Protein AF-A0A2T6IHT5-F1 (afdb_monomer_lite)

InterPro domains:
  IPR032378 ZC3H15/TMA46 family, C-terminal [PF16543] (18-102)

Radius of gyration: 33.84 Å; chains: 1; bounding box: 57×53×95 Å

Sequence (176 aa):
YVLKRDQPVQEVDEEEPIEVIVERERAALPAGGTPVTLETFTAWKEKKEQERIAAVEAQRQAEAKKGGNRGLHVLTGRDLFQYDPSLFVDDEGAAGEADYEEDEAAWEAVINQNQETIDRANREAQGGDEDASDGEADSEKREATTGDDSPGPRTIKEDLFLQDDELPDDLDALDE

Foldseek 3Di:
DDDDPDDPPPPPPPPDPVVVVVVVVVVVDDPDDDPPDPVVVVVVVVVVVVVVVVVLVVVLVVQCVVQPVCSLVPDDPVSVCVVPVVVVDDDPPDDDPVNVPDPVVVVVVVVVVVVVVVVVVVVVVVPDDDDDDPDDDDDDDDDDDDPDPDPPDDDDPCVVPDDPPPDPPCPVVVVD

Structure (mmCIF, N/CA/C/O backbone):
data_AF-A0A2T6IHT5-F1
#
_entry.id   AF-A0A2T6IHT5-F1
#
loop_
_atom_site.group_PDB
_atom_site.id
_atom_site.type_symbol
_atom_site.label_atom_id
_atom_site.label_alt_id
_atom_site.label_comp_id
_atom_site.label_asym_id
_atom_site.label_entity_id
_atom_site.label_seq_id
_atom_site.pdbx_PDB_ins_code
_atom_site.Cartn_x
_atom_site.Cartn_y
_atom_site.Cartn_z
_atom_site.occupancy
_atom_site.B_iso_or_equiv
_atom_site.auth_seq_id
_atom_site.auth_comp_id
_atom_site.auth_asym_id
_atom_site.auth_atom_id
_atom_site.pdbx_PDB_model_num
ATOM 1 N N . TYR A 1 1 ? -25.755 -8.254 -41.373 1.00 45.31 1 TYR A N 1
ATOM 2 C CA . TYR A 1 1 ? -26.062 -8.025 -39.949 1.00 45.31 1 TYR A CA 1
ATOM 3 C C . TYR A 1 1 ? -25.887 -9.340 -39.214 1.00 45.31 1 TYR A C 1
ATOM 5 O O . TYR A 1 1 ? -26.584 -10.290 -39.546 1.00 45.31 1 TYR A O 1
ATOM 13 N N . VAL A 1 2 ? -24.927 -9.432 -38.293 1.00 44.47 2 VAL A N 1
ATOM 14 C CA . VAL A 1 2 ? -24.779 -10.609 -37.424 1.00 44.47 2 VAL A CA 1
ATOM 15 C C . VAL A 1 2 ? -25.554 -10.307 -36.147 1.00 44.47 2 VAL A C 1
ATOM 17 O O . VAL A 1 2 ? -25.265 -9.324 -35.467 1.00 44.47 2 VAL A O 1
ATOM 20 N N . LEU A 1 3 ? -26.596 -11.096 -35.888 1.00 61.69 3 LEU A N 1
ATOM 21 C CA . LEU A 1 3 ? -27.474 -10.931 -34.735 1.00 61.69 3 LEU A CA 1
ATOM 22 C C . LEU A 1 3 ? -26.666 -11.227 -33.462 1.00 61.69 3 LEU A C 1
ATOM 24 O O . LEU A 1 3 ? -26.108 -12.320 -33.326 1.00 61.69 3 LEU A O 1
ATOM 28 N N . LYS A 1 4 ? -26.561 -10.234 -32.571 1.00 66.81 4 LYS A N 1
ATOM 29 C CA . LYS A 1 4 ? -25.942 -10.386 -31.249 1.00 66.81 4 LYS A CA 1
ATOM 30 C C . LYS A 1 4 ? -26.705 -11.492 -30.516 1.00 66.81 4 LYS A C 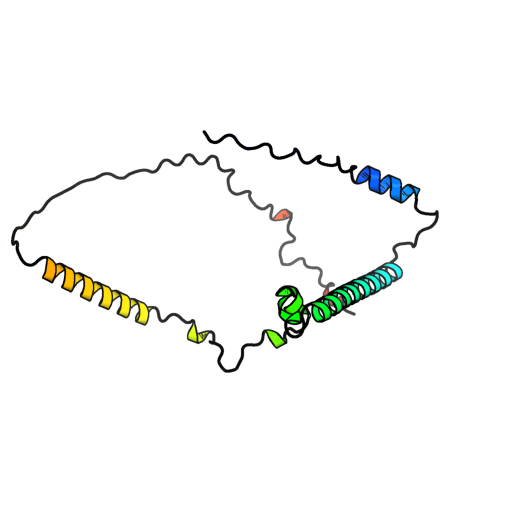1
ATOM 32 O O . LYS A 1 4 ? -27.902 -11.351 -30.294 1.00 66.81 4 LYS A O 1
ATOM 37 N N . ARG A 1 5 ? -26.030 -12.609 -30.233 1.00 63.56 5 ARG A N 1
ATOM 38 C CA . ARG A 1 5 ? -26.572 -13.697 -29.412 1.00 63.56 5 ARG A CA 1
ATOM 39 C C . ARG A 1 5 ? -26.849 -13.171 -28.008 1.00 63.56 5 ARG A C 1
ATOM 41 O O . ARG A 1 5 ? -26.044 -12.404 -27.485 1.00 63.56 5 ARG A O 1
ATOM 48 N N . ASP A 1 6 ? -27.969 -13.617 -27.456 1.00 64.38 6 ASP A N 1
ATOM 49 C CA . ASP A 1 6 ? -28.475 -13.309 -26.123 1.00 64.38 6 ASP A CA 1
ATOM 50 C C . ASP A 1 6 ? -27.382 -13.486 -25.063 1.00 64.38 6 ASP A C 1
ATOM 52 O O . ASP A 1 6 ? -27.018 -14.601 -24.686 1.00 64.38 6 ASP A O 1
ATOM 56 N N . GLN A 1 7 ? -26.825 -12.367 -24.606 1.00 65.19 7 GLN A N 1
ATOM 57 C CA . GLN A 1 7 ? -26.053 -12.334 -23.375 1.00 65.19 7 GLN A CA 1
ATOM 58 C C . GLN A 1 7 ? -27.085 -12.411 -22.242 1.00 65.19 7 GLN A C 1
ATOM 60 O O . GLN A 1 7 ? -28.016 -11.599 -22.254 1.00 65.19 7 GLN A O 1
ATOM 65 N N . PRO A 1 8 ? -26.994 -13.377 -21.307 1.00 64.75 8 PRO A N 1
ATOM 66 C CA . PRO A 1 8 ? -27.882 -13.374 -20.156 1.00 64.75 8 PRO A CA 1
ATOM 67 C C . PRO A 1 8 ? -27.709 -12.026 -19.463 1.00 64.75 8 PRO A C 1
ATOM 69 O O . PRO A 1 8 ? -26.577 -11.613 -19.194 1.00 64.75 8 PRO A O 1
ATOM 72 N N . VAL A 1 9 ? -28.823 -11.324 -19.252 1.00 66.06 9 VAL A N 1
ATOM 73 C CA . VAL A 1 9 ? -28.854 -10.135 -18.404 1.00 66.06 9 VAL A CA 1
ATOM 74 C C . VAL A 1 9 ? -28.291 -10.600 -17.071 1.00 66.06 9 VAL A C 1
ATOM 76 O O . VAL A 1 9 ? -28.898 -11.444 -16.416 1.00 66.06 9 VAL A O 1
ATOM 79 N N . GLN A 1 10 ? -27.077 -10.159 -16.741 1.00 60.41 10 GLN A N 1
ATOM 80 C CA . GLN A 1 10 ? -26.557 -10.343 -15.397 1.00 60.41 10 GLN A CA 1
ATOM 81 C C . GLN A 1 10 ? -27.571 -9.647 -14.500 1.00 60.41 10 GLN A C 1
ATOM 83 O O . GLN A 1 10 ? -27.814 -8.452 -14.676 1.00 60.41 10 GLN A O 1
ATOM 88 N N . GLU A 1 11 ? -28.235 -10.415 -13.638 1.00 61.09 11 GLU A N 1
ATOM 89 C CA . GLU A 1 11 ? -28.960 -9.840 -12.517 1.00 61.09 11 GLU A CA 1
ATOM 90 C C . GLU A 1 11 ? -27.906 -9.049 -11.751 1.00 61.09 11 GLU A C 1
ATOM 92 O O . GLU A 1 11 ? -26.989 -9.610 -11.154 1.00 61.09 11 GLU A O 1
ATOM 97 N N . VAL A 1 12 ? -27.940 -7.730 -11.927 1.00 61.78 12 VAL A N 1
ATOM 98 C CA . VAL A 1 12 ? -27.214 -6.819 -11.064 1.00 61.78 12 VAL A CA 1
ATOM 99 C C . VAL A 1 12 ? -27.947 -6.983 -9.749 1.00 61.78 12 VAL A C 1
ATOM 101 O O . VAL A 1 12 ? -29.066 -6.487 -9.624 1.00 61.78 12 VAL A O 1
ATOM 104 N N . ASP A 1 13 ? -27.389 -7.780 -8.837 1.00 64.38 13 ASP A N 1
ATOM 105 C CA . ASP A 1 13 ? -27.822 -7.759 -7.447 1.00 64.38 13 ASP A CA 1
ATOM 106 C C . ASP A 1 13 ? -27.870 -6.277 -7.072 1.00 64.38 13 ASP A C 1
ATOM 108 O O . ASP A 1 13 ? -26.861 -5.578 -7.184 1.00 64.38 13 ASP A O 1
ATOM 112 N N . GLU A 1 14 ? -29.063 -5.760 -6.772 1.00 69.75 14 GLU A N 1
ATOM 113 C CA . GLU A 1 14 ? -29.218 -4.392 -6.292 1.00 69.75 14 GLU A CA 1
ATOM 114 C C . GLU A 1 14 ? -28.445 -4.323 -4.975 1.00 69.75 14 GLU A C 1
ATOM 116 O O . GLU A 1 14 ? -28.939 -4.735 -3.926 1.00 69.75 14 GLU A O 1
ATOM 121 N N . GLU A 1 15 ? -27.181 -3.904 -5.060 1.00 78.12 15 GLU A N 1
ATOM 122 C CA . GLU A 1 15 ? -26.307 -3.756 -3.908 1.00 78.12 15 GLU A CA 1
ATOM 123 C C . GLU A 1 15 ? -27.012 -2.816 -2.930 1.00 78.12 15 GLU A C 1
ATOM 125 O O . GLU A 1 15 ? -27.354 -1.679 -3.271 1.00 78.12 15 GLU A O 1
ATOM 130 N N . GLU A 1 16 ? -27.294 -3.317 -1.722 1.00 84.00 16 GLU A N 1
ATOM 131 C CA . GLU A 1 16 ? -27.872 -2.488 -0.671 1.00 84.00 16 GLU A CA 1
ATOM 132 C C . GLU A 1 16 ? -26.989 -1.242 -0.496 1.00 84.00 16 GLU A C 1
ATOM 134 O O . GLU A 1 16 ? -25.760 -1.362 -0.427 1.00 84.00 16 GLU A O 1
ATOM 139 N N . PRO A 1 17 ? -27.582 -0.040 -0.410 1.00 92.31 17 PRO A N 1
ATOM 140 C CA . PRO A 1 17 ? -26.806 1.176 -0.232 1.00 92.31 17 PRO A CA 1
ATOM 141 C C . PRO A 1 17 ? -25.980 1.095 1.061 1.00 92.31 17 PRO A C 1
ATOM 143 O O . PRO A 1 17 ? -26.438 0.571 2.083 1.00 92.31 17 PRO A O 1
ATOM 146 N N . ILE A 1 18 ? -24.752 1.624 1.020 1.00 92.88 18 ILE A N 1
ATOM 147 C CA . ILE A 1 18 ? -23.768 1.525 2.113 1.00 92.88 18 ILE A CA 1
ATOM 148 C C . ILE A 1 18 ? -24.340 2.077 3.424 1.00 92.88 18 ILE A C 1
ATOM 150 O O . ILE A 1 18 ? -24.062 1.545 4.495 1.00 92.88 18 ILE A O 1
ATOM 154 N N . GLU A 1 19 ? -25.184 3.100 3.356 1.00 93.38 19 GLU A N 1
ATOM 155 C CA . GLU A 1 19 ? -25.858 3.703 4.503 1.00 93.38 19 GLU A CA 1
ATOM 156 C C . GLU A 1 19 ? -26.696 2.675 5.276 1.00 93.38 19 GLU A C 1
ATOM 158 O O . GLU A 1 19 ? -26.603 2.597 6.502 1.00 93.38 19 GLU A O 1
ATOM 163 N N . VAL A 1 20 ? -27.453 1.832 4.564 1.00 93.88 20 VAL A N 1
ATOM 164 C CA . VAL A 1 20 ? -28.298 0.787 5.166 1.00 93.88 20 VAL A CA 1
ATOM 165 C C . VAL A 1 20 ? -27.437 -0.302 5.803 1.00 93.88 20 VAL A C 1
ATOM 167 O O . VAL A 1 20 ? -27.741 -0.773 6.902 1.00 93.88 20 VAL A O 1
ATOM 170 N N . ILE A 1 21 ? -26.327 -0.666 5.158 1.00 95.06 21 ILE A N 1
ATOM 171 C CA . ILE A 1 21 ? -25.364 -1.634 5.696 1.00 95.06 21 ILE A CA 1
ATOM 172 C C . ILE A 1 21 ? -24.749 -1.097 6.996 1.00 95.06 21 ILE A C 1
ATOM 174 O O . ILE A 1 21 ? -24.744 -1.794 8.012 1.00 95.06 21 ILE A O 1
ATOM 178 N N . VAL A 1 22 ? -24.298 0.160 6.994 1.00 94.81 22 VAL A N 1
ATOM 179 C CA . VAL A 1 22 ? -23.679 0.811 8.156 1.00 94.81 22 VAL A CA 1
ATOM 180 C C . VAL A 1 22 ? -24.665 0.943 9.317 1.00 94.81 22 VAL A C 1
ATOM 182 O O . VAL A 1 22 ? -24.291 0.701 10.465 1.00 94.81 22 VAL A O 1
ATOM 185 N N . GLU A 1 23 ? -25.925 1.303 9.061 1.00 94.88 23 GLU A N 1
ATOM 186 C CA . GLU A 1 23 ? -26.951 1.383 10.108 1.00 94.88 23 GLU A CA 1
ATOM 187 C C . GLU A 1 23 ? -27.265 0.013 10.718 1.00 94.88 23 GLU A C 1
ATOM 189 O O . GLU A 1 23 ? -27.335 -0.113 11.945 1.00 94.88 23 GLU A O 1
ATOM 194 N N . ARG A 1 24 ? -27.382 -1.029 9.883 1.00 94.62 24 ARG A N 1
ATOM 195 C CA . ARG A 1 24 ? -27.577 -2.412 10.338 1.00 94.62 24 ARG A CA 1
ATOM 196 C C . ARG A 1 24 ? -26.422 -2.876 11.224 1.00 94.62 24 ARG A C 1
ATOM 198 O O . ARG A 1 24 ? -26.664 -3.445 12.288 1.00 94.62 24 ARG A O 1
ATOM 205 N N . GLU A 1 25 ? -25.180 -2.619 10.819 1.00 94.81 25 GLU A N 1
ATOM 206 C CA . GLU A 1 25 ? -23.999 -2.990 11.605 1.00 94.81 25 GLU A CA 1
ATOM 207 C C . GLU A 1 25 ? -23.883 -2.183 12.902 1.00 94.81 25 GLU A C 1
ATOM 209 O O . GLU A 1 25 ? -23.614 -2.758 13.957 1.00 94.81 25 GLU A O 1
ATOM 214 N N . ARG A 1 26 ? -24.172 -0.874 12.875 1.00 92.62 26 ARG A N 1
ATOM 215 C CA . ARG A 1 26 ? -24.220 -0.044 14.091 1.00 92.62 26 ARG A CA 1
ATOM 216 C C . ARG A 1 26 ? -25.242 -0.554 15.099 1.00 92.62 26 ARG A C 1
ATOM 218 O O . ARG A 1 26 ? -24.950 -0.554 16.291 1.00 92.62 26 ARG A O 1
ATOM 225 N N . ALA A 1 27 ? -26.411 -0.993 14.637 1.00 92.56 27 ALA A N 1
ATOM 226 C CA . ALA A 1 27 ? -27.440 -1.565 15.501 1.00 92.56 27 ALA A CA 1
ATOM 227 C C . ALA A 1 27 ? -27.052 -2.948 16.058 1.00 92.56 27 ALA A C 1
ATOM 229 O O . ALA A 1 27 ? -27.496 -3.317 17.144 1.00 92.56 27 ALA A O 1
ATOM 230 N N . ALA A 1 28 ? -26.232 -3.709 15.326 1.00 94.25 28 ALA A N 1
ATOM 231 C CA . ALA A 1 28 ? -25.736 -5.017 15.748 1.00 94.25 28 ALA A CA 1
ATOM 232 C C . ALA A 1 28 ? -24.577 -4.936 16.760 1.00 94.25 28 ALA A C 1
ATOM 234 O O . ALA A 1 28 ? -24.321 -5.910 17.474 1.00 94.25 28 ALA A O 1
ATOM 235 N N . LEU A 1 29 ? -23.870 -3.803 16.835 1.00 91.44 29 LEU A N 1
ATOM 236 C CA . LEU A 1 29 ? -22.773 -3.614 17.782 1.00 91.44 29 LEU A CA 1
ATOM 237 C C . LEU A 1 29 ? -23.289 -3.524 19.233 1.00 91.44 29 LEU A C 1
ATOM 239 O O . LEU A 1 29 ? -24.273 -2.833 19.507 1.00 91.44 29 LEU A O 1
ATOM 243 N N . PRO A 1 30 ? -22.626 -4.192 20.198 1.00 92.12 30 PRO A N 1
ATOM 244 C CA . PRO A 1 30 ? -22.984 -4.087 21.607 1.00 92.12 30 PRO A CA 1
ATOM 245 C C . PRO A 1 30 ? -22.725 -2.675 22.150 1.00 92.12 30 PRO A C 1
ATOM 247 O O . PRO A 1 30 ? -21.881 -1.931 21.651 1.00 92.12 30 PRO A O 1
ATOM 250 N N . ALA A 1 31 ? -23.436 -2.309 23.218 1.00 86.50 31 ALA A N 1
ATOM 251 C CA . ALA A 1 31 ? -23.223 -1.031 23.888 1.00 86.50 31 ALA A CA 1
ATOM 252 C C . ALA A 1 31 ? -21.825 -0.969 24.536 1.00 86.50 31 ALA A C 1
ATOM 254 O O . ALA A 1 31 ? -21.467 -1.839 25.328 1.00 86.50 31 ALA A O 1
ATOM 255 N N . GLY A 1 32 ? -21.080 0.101 24.238 1.00 82.81 32 GLY A N 1
ATOM 256 C CA . GLY A 1 32 ? -19.718 0.335 24.730 1.00 82.81 32 GLY A CA 1
ATOM 257 C C . GLY A 1 32 ? -18.649 -0.051 23.703 1.00 82.81 32 GLY A C 1
ATOM 258 O O . GLY A 1 32 ? -18.456 -1.226 23.410 1.00 82.81 32 GLY A O 1
ATOM 259 N N . GLY A 1 33 ? -17.943 0.952 23.172 1.00 87.00 33 GLY A N 1
ATOM 260 C CA . GLY A 1 33 ? -16.807 0.790 22.257 1.00 87.00 33 GLY A CA 1
ATOM 261 C C . GLY A 1 33 ? -15.510 1.341 22.852 1.00 87.00 33 GLY A C 1
ATOM 262 O O . GLY A 1 33 ? -15.540 2.070 23.845 1.00 87.00 33 GLY A O 1
ATOM 263 N N . THR A 1 34 ? -14.372 1.006 22.242 1.00 89.38 34 THR A N 1
ATOM 264 C CA . THR A 1 34 ? -13.070 1.570 22.627 1.00 89.38 34 THR A CA 1
ATOM 265 C C . THR A 1 34 ? -13.017 3.043 22.208 1.00 89.38 34 THR A C 1
ATOM 267 O O . THR A 1 34 ? -13.169 3.325 21.017 1.00 89.38 34 THR A O 1
ATOM 270 N N . PRO A 1 35 ? -12.825 3.996 23.139 1.00 90.88 35 PRO A N 1
ATOM 271 C CA . PRO A 1 35 ? -12.645 5.397 22.785 1.00 90.88 35 PRO A CA 1
ATOM 272 C C . PRO A 1 35 ? -11.417 5.551 21.894 1.00 90.88 35 PRO A C 1
ATOM 274 O O . PRO A 1 35 ? -10.376 4.979 22.197 1.00 90.88 35 PRO A O 1
ATOM 277 N N . VAL A 1 36 ? -11.533 6.337 20.826 1.00 92.62 36 VAL A N 1
ATOM 278 C CA . VAL A 1 36 ? -10.421 6.600 19.908 1.00 92.62 36 VAL A CA 1
ATOM 279 C C . VAL A 1 36 ? -9.509 7.656 20.537 1.00 92.62 36 VAL A C 1
ATOM 281 O O . VAL A 1 36 ? -9.652 8.851 20.292 1.00 92.62 36 VAL A O 1
ATOM 284 N N . THR A 1 37 ? -8.617 7.213 21.418 1.00 96.12 37 THR A N 1
ATOM 285 C CA . THR A 1 37 ? -7.514 8.017 21.967 1.00 96.12 37 THR A CA 1
ATOM 286 C C . THR A 1 37 ? -6.228 7.737 21.198 1.00 96.12 37 THR A C 1
ATOM 288 O O . THR A 1 37 ? -6.123 6.699 20.544 1.00 96.12 37 THR A O 1
ATOM 291 N N . LEU A 1 38 ? -5.227 8.615 21.315 1.00 94.69 38 LEU A N 1
ATOM 292 C CA . LEU A 1 38 ? -3.932 8.432 20.654 1.00 94.69 38 LEU A CA 1
ATOM 293 C C . LEU A 1 38 ? -3.323 7.055 20.962 1.00 94.69 38 LEU A C 1
ATOM 295 O O . LEU A 1 38 ? -3.022 6.320 20.033 1.00 94.69 38 LEU A O 1
ATOM 299 N N . GLU A 1 39 ? -3.262 6.661 22.237 1.00 94.12 39 GLU A N 1
ATOM 300 C CA . GLU A 1 39 ? -2.711 5.361 22.657 1.00 94.12 39 GLU A CA 1
ATOM 301 C C . GLU A 1 39 ? -3.455 4.163 22.045 1.00 94.12 39 GLU A C 1
ATOM 303 O O . GLU A 1 39 ? -2.850 3.190 21.600 1.00 94.12 39 GLU A O 1
ATOM 308 N N . THR A 1 40 ? -4.791 4.213 22.005 1.00 94.69 40 THR A N 1
ATOM 309 C CA . THR A 1 40 ? -5.587 3.116 21.426 1.00 94.69 40 THR A CA 1
ATOM 310 C C . THR A 1 40 ? -5.482 3.071 19.905 1.00 94.69 40 THR A C 1
ATOM 312 O O . THR A 1 40 ? -5.521 1.990 19.317 1.00 94.69 40 THR A O 1
ATOM 315 N N . PHE A 1 41 ? -5.334 4.232 19.265 1.00 95.38 41 PHE A N 1
ATOM 316 C CA . PHE A 1 41 ? -5.200 4.348 17.823 1.00 95.38 41 PHE A CA 1
ATOM 317 C C . PHE A 1 41 ? -3.822 3.892 17.342 1.00 95.38 41 PHE A C 1
ATOM 319 O O . PHE A 1 41 ? -3.752 3.145 16.368 1.00 95.38 41 PHE A O 1
ATOM 326 N N . THR A 1 42 ? -2.740 4.263 18.033 1.00 95.56 42 THR A N 1
ATOM 327 C CA . THR A 1 42 ? -1.384 3.793 17.708 1.00 95.56 42 THR A CA 1
ATOM 328 C C . THR A 1 42 ? -1.281 2.281 17.873 1.00 95.56 42 THR A C 1
ATOM 330 O O . THR A 1 42 ? -0.898 1.595 16.927 1.00 95.56 42 THR A O 1
ATOM 333 N N . ALA A 1 43 ? -1.767 1.735 18.993 1.00 94.69 43 ALA A N 1
ATOM 334 C CA . ALA A 1 43 ? -1.816 0.289 19.209 1.00 94.69 43 ALA A CA 1
ATOM 335 C C . ALA A 1 43 ? -2.661 -0.440 18.143 1.00 94.69 43 ALA A C 1
ATOM 337 O O . ALA A 1 43 ? -2.308 -1.529 17.687 1.00 94.69 43 ALA A O 1
ATOM 338 N N . TRP A 1 44 ? -3.783 0.149 17.712 1.00 95.44 44 TRP A N 1
ATOM 339 C CA . TRP A 1 44 ? -4.592 -0.400 16.621 1.00 95.44 44 TRP A CA 1
ATOM 340 C C . TRP A 1 44 ? -3.865 -0.348 15.273 1.00 95.44 44 TRP A C 1
ATOM 342 O O . TRP A 1 44 ? -3.931 -1.321 14.523 1.00 95.44 44 TRP A O 1
ATOM 352 N N . LYS A 1 45 ? -3.161 0.748 14.970 1.00 96.25 45 LYS A N 1
ATOM 353 C CA . LYS A 1 45 ? -2.395 0.925 13.730 1.00 96.25 45 LYS A CA 1
ATOM 354 C C . LYS A 1 45 ? -1.255 -0.087 13.645 1.00 96.25 45 LYS A C 1
ATOM 356 O O . LYS A 1 45 ? -1.134 -0.766 12.630 1.00 96.25 45 LYS A O 1
ATOM 361 N N . GLU A 1 46 ? -0.489 -0.254 14.720 1.00 95.12 46 GLU A N 1
ATOM 362 C CA . GLU A 1 46 ? 0.558 -1.279 14.815 1.00 95.12 46 GLU A CA 1
ATOM 363 C C . GLU A 1 46 ? -0.018 -2.682 14.628 1.00 95.12 46 GLU A C 1
ATOM 365 O O . GLU A 1 46 ? 0.480 -3.462 13.817 1.00 95.12 46 GLU A O 1
ATOM 370 N N . LYS A 1 47 ? -1.123 -2.992 15.318 1.00 95.00 47 LYS A N 1
ATOM 371 C CA . LYS A 1 47 ? -1.816 -4.272 15.155 1.00 95.00 47 LYS A CA 1
ATOM 372 C C . LYS A 1 47 ? -2.263 -4.489 13.707 1.00 95.00 47 LYS A C 1
ATOM 374 O O . LYS A 1 47 ? -2.107 -5.588 13.181 1.00 95.00 47 LYS A O 1
ATOM 379 N N . LYS A 1 48 ? -2.819 -3.466 13.055 1.00 95.44 48 LYS A N 1
ATOM 380 C CA . LYS A 1 48 ? -3.273 -3.550 11.661 1.00 95.44 48 LYS A CA 1
ATOM 381 C C . LYS A 1 48 ? -2.127 -3.748 10.686 1.00 95.44 48 LYS A C 1
ATOM 383 O O . LYS A 1 48 ? -2.274 -4.529 9.750 1.00 95.44 48 LYS A O 1
ATOM 388 N N . GLU A 1 49 ? -0.998 -3.095 10.920 1.00 92.31 49 GLU A N 1
ATOM 389 C CA . GLU A 1 49 ? 0.187 -3.286 10.092 1.00 92.31 49 GLU A CA 1
ATOM 390 C C . GLU A 1 49 ? 0.764 -4.695 10.262 1.00 92.31 49 GLU A C 1
ATOM 392 O O . GLU A 1 49 ? 1.051 -5.367 9.274 1.00 92.31 49 GLU A O 1
ATOM 397 N N . GLN A 1 50 ? 0.823 -5.209 11.492 1.00 93.38 50 GLN A N 1
ATOM 398 C CA . GLN A 1 50 ? 1.217 -6.598 11.744 1.00 93.38 50 GLN A CA 1
ATOM 399 C C . GLN A 1 50 ? 0.263 -7.599 11.077 1.00 93.38 50 GLN A C 1
ATOM 401 O O . GLN A 1 50 ? 0.718 -8.564 10.464 1.00 93.38 50 GLN A O 1
ATOM 406 N N . GLU A 1 51 ? -1.054 -7.368 11.146 1.00 92.50 51 GLU A N 1
ATOM 407 C CA . GLU A 1 51 ? -2.054 -8.180 10.439 1.00 92.50 51 GLU A CA 1
ATOM 408 C C . GLU A 1 51 ? -1.837 -8.147 8.918 1.00 92.50 51 GLU A C 1
ATOM 410 O O . GLU A 1 51 ? -1.919 -9.190 8.268 1.00 92.50 51 GLU A O 1
ATOM 415 N N . ARG A 1 52 ? -1.525 -6.974 8.349 1.00 89.31 52 ARG A N 1
ATOM 416 C CA . ARG A 1 52 ? -1.236 -6.813 6.917 1.00 89.31 52 ARG A CA 1
ATOM 417 C C . ARG A 1 52 ? 0.009 -7.599 6.512 1.00 89.31 52 ARG A C 1
ATOM 419 O O . ARG A 1 52 ? -0.052 -8.365 5.553 1.00 89.31 52 ARG A O 1
ATOM 426 N N . ILE A 1 53 ? 1.111 -7.444 7.246 1.00 86.75 53 ILE A N 1
ATOM 427 C CA . ILE A 1 53 ? 2.367 -8.161 6.988 1.00 86.75 53 ILE A CA 1
ATOM 428 C C . ILE A 1 53 ? 2.137 -9.673 7.087 1.00 86.75 53 ILE A C 1
ATOM 430 O O . ILE A 1 53 ? 2.489 -10.410 6.169 1.00 86.75 53 ILE A O 1
ATOM 434 N N . ALA A 1 54 ? 1.462 -10.138 8.141 1.00 88.69 54 ALA A N 1
ATOM 435 C CA . ALA A 1 54 ? 1.157 -11.554 8.325 1.00 88.69 54 ALA A CA 1
ATOM 436 C C . ALA A 1 54 ? 0.259 -12.118 7.210 1.00 88.69 54 ALA A C 1
ATOM 438 O O . ALA A 1 54 ? 0.463 -13.250 6.769 1.00 88.69 54 ALA A O 1
ATOM 439 N N . ALA A 1 55 ? -0.721 -11.347 6.726 1.00 87.25 55 ALA A N 1
ATOM 440 C CA . ALA A 1 55 ? -1.573 -11.751 5.609 1.00 87.25 55 ALA A CA 1
ATOM 441 C C . ALA A 1 55 ? -0.774 -11.890 4.304 1.00 87.25 55 ALA A C 1
ATOM 443 O O . ALA A 1 55 ? -0.928 -12.891 3.600 1.00 87.25 55 ALA A O 1
ATOM 444 N N . VAL A 1 56 ? 0.118 -10.935 4.017 1.00 82.88 56 VAL A N 1
ATOM 445 C CA . VAL A 1 56 ? 1.019 -10.986 2.854 1.00 82.88 56 VAL A CA 1
ATOM 446 C C . VAL A 1 56 ? 1.967 -12.184 2.958 1.00 82.88 56 VAL A C 1
ATOM 448 O O . VAL A 1 56 ? 2.116 -12.941 1.999 1.00 82.88 56 VAL A O 1
ATOM 451 N N . GLU A 1 57 ? 2.557 -12.435 4.128 1.00 82.38 57 GLU A N 1
ATOM 452 C CA . GLU A 1 57 ? 3.404 -13.610 4.346 1.00 82.38 57 GLU A CA 1
ATOM 453 C C . GLU A 1 57 ? 2.635 -14.928 4.202 1.00 82.38 57 GLU A C 1
ATOM 455 O O . GLU A 1 57 ? 3.145 -15.885 3.614 1.00 82.38 57 GLU A O 1
ATOM 460 N N . ALA A 1 58 ? 1.402 -14.999 4.7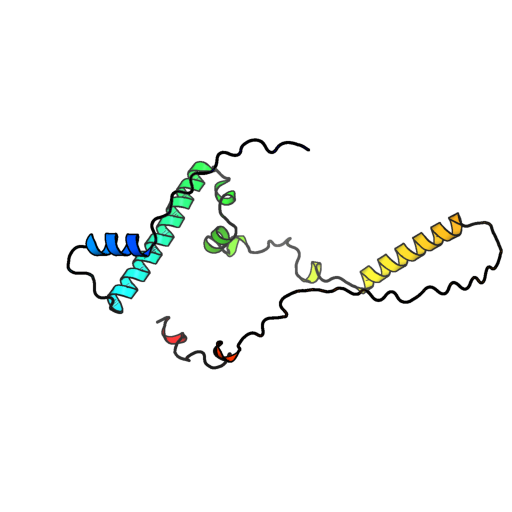05 1.00 85.31 58 ALA A N 1
ATOM 461 C CA . ALA A 1 58 ? 0.555 -16.180 4.572 1.00 85.31 58 ALA A CA 1
ATOM 462 C C . ALA A 1 58 ? 0.188 -16.448 3.104 1.00 85.31 58 ALA A C 1
ATOM 464 O O . ALA A 1 58 ? 0.299 -17.592 2.646 1.00 85.31 58 ALA A O 1
ATOM 465 N N . GLN A 1 59 ? -0.186 -15.406 2.352 1.00 80.50 59 GLN A N 1
ATOM 466 C CA . GLN A 1 59 ? -0.425 -15.501 0.912 1.00 80.50 59 GLN A CA 1
ATOM 467 C C . GLN A 1 59 ? 0.837 -15.982 0.189 1.00 80.50 59 GLN A C 1
ATOM 469 O O . GLN A 1 59 ? 0.782 -16.944 -0.577 1.00 80.50 59 GLN A O 1
ATOM 474 N N . ARG A 1 60 ? 1.996 -15.409 0.517 1.00 73.56 60 ARG A N 1
ATOM 475 C CA . ARG A 1 60 ? 3.291 -15.814 -0.034 1.00 73.56 60 ARG A CA 1
ATOM 476 C C . ARG A 1 60 ? 3.614 -17.279 0.251 1.00 73.56 60 ARG A C 1
ATOM 478 O O . ARG A 1 60 ? 4.043 -17.998 -0.648 1.00 73.56 60 ARG A O 1
ATOM 485 N N . GLN A 1 61 ? 3.408 -17.760 1.477 1.00 78.38 61 GLN A N 1
ATOM 486 C CA . GLN A 1 61 ? 3.620 -19.173 1.808 1.00 78.38 61 GLN A CA 1
ATOM 487 C C . GLN A 1 61 ? 2.672 -20.088 1.026 1.00 78.38 61 GLN A C 1
ATOM 489 O O . GLN A 1 61 ? 3.069 -21.184 0.624 1.00 78.38 61 GLN A O 1
ATOM 494 N N . ALA A 1 62 ? 1.427 -19.662 0.807 1.00 80.31 62 ALA A N 1
ATOM 495 C CA . ALA A 1 62 ? 0.470 -20.403 -0.005 1.00 80.31 62 ALA A CA 1
ATOM 496 C C . ALA A 1 62 ? 0.902 -20.455 -1.483 1.00 80.31 62 ALA A C 1
ATOM 498 O O . ALA A 1 62 ? 0.862 -21.523 -2.098 1.00 80.31 62 ALA A O 1
ATOM 499 N N . GLU A 1 63 ? 1.381 -19.342 -2.036 1.00 72.81 63 GLU A N 1
ATOM 500 C CA . GLU A 1 63 ? 1.857 -19.246 -3.420 1.00 72.81 63 GLU A CA 1
ATOM 501 C C . GLU A 1 63 ? 3.172 -20.003 -3.644 1.00 72.81 63 GLU A C 1
ATOM 503 O O . GLU A 1 63 ? 3.289 -20.754 -4.614 1.00 72.81 63 GLU A O 1
ATOM 508 N N . ALA A 1 64 ? 4.119 -19.927 -2.705 1.00 70.81 64 ALA A N 1
ATOM 509 C CA . ALA A 1 64 ? 5.360 -20.701 -2.739 1.00 70.81 64 ALA A CA 1
ATOM 510 C C . ALA A 1 64 ? 5.090 -22.216 -2.714 1.00 70.81 64 ALA A C 1
ATOM 512 O O . ALA A 1 64 ? 5.705 -22.976 -3.466 1.00 70.81 64 ALA A O 1
ATOM 513 N N . LYS A 1 65 ? 4.115 -22.665 -1.908 1.00 71.25 65 LYS A N 1
ATOM 514 C CA . LYS A 1 65 ? 3.669 -24.071 -1.882 1.00 71.25 65 LYS A CA 1
ATOM 515 C C . LYS A 1 65 ? 2.990 -24.496 -3.187 1.00 71.25 65 LYS A C 1
ATOM 517 O O . LYS A 1 65 ? 3.105 -25.656 -3.574 1.00 71.25 65 LYS A O 1
ATOM 522 N N . LYS A 1 66 ? 2.296 -23.581 -3.869 1.00 68.81 66 LYS A N 1
ATOM 523 C CA . LYS A 1 66 ? 1.585 -23.848 -5.131 1.00 68.81 66 LYS A CA 1
ATOM 524 C C . LYS A 1 66 ? 2.510 -23.812 -6.357 1.00 68.81 66 LYS A C 1
ATOM 526 O O . LYS A 1 66 ? 2.232 -24.492 -7.342 1.00 68.81 66 LYS A O 1
ATOM 531 N N . GLY A 1 67 ? 3.593 -23.034 -6.307 1.00 59.00 67 GLY A N 1
ATOM 532 C CA . GLY A 1 67 ? 4.451 -22.735 -7.457 1.00 59.00 67 GLY A CA 1
ATOM 533 C C . GLY A 1 67 ? 5.717 -23.587 -7.622 1.00 59.00 67 GLY A C 1
ATOM 534 O O . GLY A 1 67 ? 6.335 -23.532 -8.687 1.00 59.00 67 GLY A O 1
ATOM 535 N N . GLY A 1 68 ? 6.149 -24.363 -6.620 1.00 63.38 68 GLY A N 1
ATOM 536 C CA . GLY A 1 68 ? 7.515 -24.919 -6.626 1.00 63.38 68 GLY A CA 1
ATOM 537 C C . GLY A 1 68 ? 8.565 -23.799 -6.763 1.00 63.38 68 GLY A C 1
ATOM 538 O O . GLY A 1 68 ? 8.268 -22.646 -6.462 1.00 63.38 68 GLY A O 1
ATOM 539 N N . ASN A 1 69 ? 9.766 -24.081 -7.286 1.00 56.31 69 ASN A N 1
ATOM 540 C CA . ASN A 1 69 ? 10.835 -23.078 -7.504 1.00 56.31 69 ASN A CA 1
ATOM 541 C C . ASN A 1 69 ? 10.445 -21.871 -8.405 1.00 56.31 69 ASN A C 1
ATOM 543 O O . ASN A 1 69 ? 11.282 -21.014 -8.660 1.00 56.31 69 ASN A O 1
ATOM 547 N N . ARG A 1 70 ? 9.194 -21.790 -8.893 1.00 58.88 70 ARG A N 1
ATOM 548 C CA . ARG A 1 70 ? 8.598 -20.638 -9.592 1.00 58.88 70 ARG A CA 1
ATOM 549 C C . ARG A 1 70 ? 7.796 -19.696 -8.679 1.00 58.88 70 ARG A C 1
ATOM 551 O O . ARG A 1 70 ? 7.167 -18.778 -9.188 1.00 58.88 70 ARG A O 1
ATOM 558 N N . GLY A 1 71 ? 7.801 -19.892 -7.357 1.00 56.59 71 GLY A N 1
ATOM 559 C CA . GLY A 1 71 ? 7.016 -19.087 -6.406 1.00 56.59 71 GLY A CA 1
ATOM 560 C C . GLY A 1 71 ? 7.295 -17.577 -6.435 1.00 56.59 71 GLY A C 1
ATOM 561 O O . GLY A 1 71 ? 6.401 -16.799 -6.131 1.00 56.59 71 GLY A O 1
ATOM 562 N N . LEU A 1 72 ? 8.488 -17.154 -6.867 1.00 60.00 72 LEU A N 1
ATOM 563 C CA . LEU A 1 72 ? 8.822 -15.732 -7.032 1.00 60.00 72 LEU A CA 1
ATOM 564 C C . LEU A 1 72 ? 8.128 -15.094 -8.250 1.00 60.00 72 LEU A C 1
ATOM 566 O O . LEU A 1 72 ? 7.904 -13.894 -8.279 1.00 60.00 72 LEU A O 1
ATOM 570 N N . HIS A 1 73 ? 7.743 -15.904 -9.239 1.00 61.81 73 HIS A N 1
ATOM 571 C CA . HIS A 1 73 ? 7.186 -15.456 -10.519 1.00 61.81 73 HIS A CA 1
ATOM 572 C C . HIS A 1 73 ? 5.676 -15.156 -10.468 1.00 61.81 73 HIS A C 1
ATOM 574 O O . HIS A 1 73 ? 5.084 -14.807 -11.489 1.00 61.81 73 HIS A O 1
ATOM 580 N N . VAL A 1 74 ? 5.046 -15.374 -9.307 1.00 66.12 74 VAL A N 1
ATOM 581 C CA . VAL A 1 74 ? 3.606 -15.164 -9.070 1.00 66.12 74 VAL A CA 1
ATOM 582 C C . VAL A 1 74 ? 3.341 -13.808 -8.406 1.00 66.12 74 VAL A C 1
ATOM 584 O O . VAL A 1 74 ? 2.264 -13.246 -8.588 1.00 66.12 74 VAL A O 1
ATOM 587 N N . LEU A 1 75 ? 4.330 -13.268 -7.690 1.00 73.81 75 LEU A N 1
ATOM 588 C CA . LEU A 1 75 ? 4.232 -11.984 -7.003 1.00 73.81 75 LEU A CA 1
ATOM 589 C C . LEU A 1 75 ? 4.274 -10.829 -8.009 1.00 73.81 75 LEU A C 1
ATOM 591 O O . LEU A 1 75 ? 4.981 -10.892 -9.018 1.00 73.81 75 LEU A O 1
ATOM 595 N N . THR A 1 76 ? 3.525 -9.758 -7.737 1.00 84.31 76 THR A N 1
ATOM 596 C CA . THR A 1 76 ? 3.596 -8.549 -8.566 1.00 84.31 76 THR A CA 1
ATOM 597 C C . THR A 1 76 ? 4.944 -7.848 -8.361 1.00 84.31 76 THR A C 1
ATOM 599 O O . THR A 1 76 ? 5.576 -8.000 -7.316 1.00 84.31 76 THR A O 1
ATOM 602 N N . GLY A 1 77 ? 5.402 -7.047 -9.333 1.00 84.38 77 GLY A N 1
ATOM 603 C CA . GLY A 1 77 ? 6.683 -6.329 -9.217 1.00 84.38 77 GLY A CA 1
ATOM 604 C C . GLY A 1 77 ? 6.772 -5.439 -7.969 1.00 84.38 77 GLY A C 1
ATOM 605 O O . GLY A 1 77 ? 7.818 -5.372 -7.329 1.00 84.38 77 GLY A O 1
ATOM 606 N N . ARG A 1 78 ? 5.649 -4.831 -7.558 1.00 85.50 78 ARG A N 1
ATOM 607 C CA . ARG A 1 78 ? 5.554 -4.060 -6.309 1.00 85.50 78 ARG A CA 1
ATOM 608 C C . ARG A 1 78 ? 5.771 -4.941 -5.077 1.00 85.50 78 ARG A C 1
ATOM 610 O O . ARG A 1 78 ? 6.482 -4.529 -4.165 1.00 85.50 78 ARG A O 1
ATOM 617 N N . ASP A 1 79 ? 5.176 -6.130 -5.049 1.00 83.44 79 ASP A N 1
ATOM 618 C CA . ASP A 1 79 ? 5.330 -7.062 -3.926 1.00 83.44 79 ASP A CA 1
ATOM 619 C C . ASP A 1 79 ? 6.768 -7.583 -3.833 1.00 83.44 79 ASP A C 1
ATOM 621 O O . ASP A 1 79 ? 7.307 -7.722 -2.737 1.00 83.44 79 ASP A O 1
ATOM 625 N N . LEU A 1 80 ? 7.416 -7.817 -4.979 1.00 84.25 80 LEU A N 1
ATOM 626 C CA . LEU A 1 80 ? 8.826 -8.205 -5.044 1.00 84.25 80 LEU A CA 1
ATOM 627 C C . LEU A 1 80 ? 9.754 -7.108 -4.512 1.00 84.25 80 LEU A C 1
ATOM 629 O O . LEU A 1 80 ? 10.680 -7.418 -3.768 1.00 84.25 80 LEU A O 1
ATOM 633 N N . PHE A 1 81 ? 9.486 -5.841 -4.840 1.00 86.56 81 PHE A N 1
ATOM 634 C CA . PHE A 1 81 ? 10.285 -4.714 -4.352 1.00 86.56 81 PHE A CA 1
ATOM 635 C C . PHE A 1 81 ? 10.144 -4.514 -2.839 1.00 86.56 81 PHE A C 1
ATOM 637 O O . PHE A 1 81 ? 11.126 -4.252 -2.156 1.00 86.56 81 PHE A O 1
ATOM 644 N N . GLN A 1 82 ? 8.935 -4.680 -2.289 1.00 85.31 82 GLN A N 1
ATOM 645 C CA . GLN A 1 82 ? 8.729 -4.647 -0.834 1.00 85.31 82 GLN A CA 1
ATOM 646 C C . GLN A 1 82 ? 9.369 -5.842 -0.120 1.00 85.31 82 GLN A C 1
ATOM 648 O O . GLN A 1 82 ? 9.742 -5.731 1.045 1.00 85.31 82 GLN A O 1
ATOM 653 N N . TYR A 1 83 ? 9.458 -6.988 -0.797 1.00 80.06 83 TYR A N 1
ATOM 654 C CA . TYR A 1 83 ? 10.049 -8.198 -0.245 1.00 80.06 83 TYR A CA 1
ATOM 655 C C 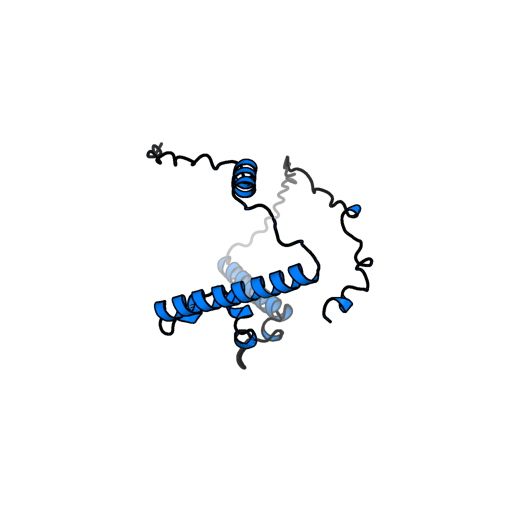. TYR A 1 83 ? 11.569 -8.090 -0.122 1.00 80.06 83 TYR A C 1
ATOM 657 O O . TYR A 1 83 ? 12.117 -8.338 0.952 1.00 80.06 83 TYR A O 1
ATOM 665 N N . ASP A 1 84 ? 12.239 -7.755 -1.221 1.00 83.62 84 ASP A N 1
ATOM 666 C CA . ASP A 1 84 ? 13.688 -7.629 -1.253 1.00 83.62 84 ASP A CA 1
ATOM 667 C C . ASP A 1 84 ? 14.105 -6.629 -2.343 1.00 83.62 84 ASP A C 1
ATOM 669 O O . ASP A 1 84 ? 14.224 -6.997 -3.517 1.00 83.62 84 ASP A O 1
ATOM 673 N N . PRO A 1 85 ? 14.351 -5.361 -1.964 1.00 88.50 85 PRO A N 1
ATOM 674 C CA . PRO A 1 85 ? 14.838 -4.345 -2.889 1.00 88.50 85 PRO A CA 1
ATOM 675 C C . PRO A 1 85 ? 16.174 -4.719 -3.542 1.00 88.50 85 PRO A C 1
ATOM 677 O O . PRO A 1 85 ? 16.469 -4.244 -4.635 1.00 88.50 85 PRO A O 1
ATOM 680 N N . SER A 1 86 ? 16.983 -5.581 -2.906 1.00 88.00 86 SER A N 1
ATOM 681 C CA . SER A 1 86 ? 18.294 -5.968 -3.438 1.00 88.00 86 SER A CA 1
ATOM 682 C C . SER A 1 86 ? 18.203 -6.851 -4.685 1.00 88.00 86 SER A C 1
ATOM 684 O O . SER A 1 86 ? 19.162 -6.927 -5.446 1.00 88.00 86 SER A O 1
ATOM 686 N N . LEU A 1 87 ? 17.035 -7.450 -4.949 1.00 85.12 87 LEU A N 1
ATOM 687 C CA . LEU A 1 87 ? 16.770 -8.197 -6.183 1.00 85.12 87 LEU A CA 1
ATOM 688 C C . LEU A 1 87 ? 16.716 -7.309 -7.434 1.00 85.12 87 LEU A C 1
ATOM 690 O O . LEU A 1 87 ? 16.756 -7.837 -8.541 1.00 85.12 87 LEU A O 1
ATOM 694 N N . PHE A 1 88 ? 16.593 -5.992 -7.262 1.00 87.31 88 PHE A N 1
ATOM 695 C CA . PHE A 1 88 ? 16.489 -5.009 -8.343 1.00 87.31 88 PHE A CA 1
ATOM 696 C C . PHE A 1 88 ? 17.772 -4.193 -8.514 1.00 87.31 88 PHE A C 1
ATOM 698 O O . PHE A 1 88 ? 17.750 -3.128 -9.124 1.00 87.31 88 PHE A O 1
ATOM 705 N N . VAL A 1 89 ? 18.881 -4.668 -7.945 1.00 88.31 89 VAL A N 1
ATOM 706 C CA . VAL A 1 89 ? 20.200 -4.102 -8.208 1.00 88.31 89 VAL A CA 1
ATOM 707 C C . VAL A 1 89 ? 20.750 -4.766 -9.462 1.00 88.31 89 VAL A C 1
ATOM 709 O O . VAL A 1 89 ? 20.837 -5.992 -9.532 1.00 88.31 89 VAL A O 1
ATOM 712 N N . ASP A 1 90 ? 21.102 -3.935 -10.435 1.00 89.12 90 ASP A N 1
ATOM 713 C CA . ASP A 1 90 ? 21.719 -4.344 -11.688 1.00 89.12 90 ASP A CA 1
ATOM 714 C C . ASP A 1 90 ? 23.006 -5.152 -11.452 1.00 89.12 90 ASP A C 1
ATOM 716 O O . ASP A 1 90 ? 23.789 -4.872 -10.536 1.00 89.12 90 ASP A O 1
ATOM 720 N N . ASP A 1 91 ? 23.213 -6.193 -12.261 1.00 87.88 91 ASP A N 1
ATOM 721 C CA . ASP A 1 91 ? 24.425 -7.003 -12.197 1.00 87.88 91 ASP A CA 1
ATOM 722 C C . ASP A 1 91 ? 25.608 -6.312 -12.901 1.00 87.88 91 ASP A C 1
ATOM 724 O O . ASP A 1 91 ? 25.466 -5.290 -13.565 1.00 87.88 91 ASP A O 1
ATOM 728 N N . GLU A 1 92 ? 26.818 -6.862 -12.751 1.00 85.94 92 GLU A N 1
ATOM 729 C CA . GLU A 1 92 ? 28.046 -6.280 -13.325 1.00 85.94 92 GLU A CA 1
ATOM 730 C C . GLU A 1 92 ? 28.008 -6.172 -14.867 1.00 85.94 92 GLU A C 1
ATOM 732 O O . GLU A 1 92 ? 28.823 -5.464 -15.454 1.00 85.94 92 GLU A O 1
ATOM 737 N N . GLY A 1 93 ? 27.081 -6.874 -15.530 1.00 85.44 93 GLY A N 1
ATOM 738 C CA . GLY A 1 93 ? 26.901 -6.860 -16.982 1.00 85.44 93 GLY A CA 1
ATOM 739 C C . GLY A 1 93 ? 25.709 -6.034 -17.466 1.00 85.44 93 GLY A C 1
ATOM 740 O O . GLY A 1 93 ? 25.442 -6.032 -18.670 1.00 85.44 93 GLY A O 1
ATOM 741 N N . ALA A 1 94 ? 24.983 -5.374 -16.566 1.00 89.31 94 ALA A N 1
ATOM 742 C CA . ALA A 1 94 ? 23.867 -4.522 -16.925 1.00 89.31 94 ALA A CA 1
ATOM 743 C C . ALA A 1 94 ? 24.356 -3.262 -17.648 1.00 89.31 94 ALA A C 1
ATOM 745 O O . ALA A 1 94 ? 25.380 -2.676 -17.291 1.00 89.31 94 ALA A O 1
ATOM 746 N N . ALA A 1 95 ? 23.602 -2.854 -18.669 1.00 86.19 95 ALA A N 1
ATOM 747 C CA . ALA A 1 95 ? 23.869 -1.627 -19.401 1.00 86.19 95 ALA A CA 1
ATOM 748 C C . ALA A 1 95 ? 23.734 -0.425 -18.457 1.00 86.19 95 ALA A C 1
ATOM 750 O O . ALA A 1 95 ? 22.695 -0.246 -17.819 1.00 86.19 95 ALA A O 1
ATOM 751 N N . GLY A 1 96 ? 24.793 0.373 -18.360 1.00 84.50 96 GLY A N 1
ATOM 752 C CA . GLY A 1 96 ? 24.793 1.598 -17.573 1.00 84.50 96 GLY A CA 1
ATOM 753 C C . GLY A 1 96 ? 24.122 2.746 -18.322 1.00 84.50 96 GLY A C 1
ATOM 754 O O . GLY A 1 96 ? 23.834 2.647 -19.509 1.00 84.50 96 GLY A O 1
ATOM 755 N N . GLU A 1 97 ? 23.936 3.879 -17.645 1.00 81.56 97 GLU A N 1
ATOM 756 C CA . GLU A 1 97 ? 23.384 5.102 -18.256 1.00 81.56 97 GLU A CA 1
ATOM 757 C C . GLU A 1 97 ? 24.114 5.482 -19.559 1.00 81.56 97 GLU A C 1
ATOM 759 O O . GLU A 1 97 ? 23.484 5.766 -20.571 1.00 81.56 97 GLU A O 1
ATOM 764 N N . ALA A 1 98 ? 25.447 5.381 -19.564 1.00 80.94 98 ALA A N 1
ATOM 765 C CA . ALA A 1 98 ? 26.285 5.699 -20.720 1.00 80.94 98 ALA A CA 1
ATOM 766 C C . ALA A 1 98 ? 26.067 4.771 -21.930 1.00 80.94 98 ALA A C 1
ATOM 768 O O . ALA A 1 98 ? 26.359 5.164 -23.054 1.00 80.94 98 ALA A O 1
ATOM 769 N N . ASP A 1 99 ? 25.554 3.554 -21.725 1.00 82.31 99 ASP A N 1
ATOM 770 C CA . ASP A 1 99 ? 25.227 2.641 -22.826 1.00 82.31 99 ASP A CA 1
ATOM 771 C C . ASP A 1 99 ? 23.917 3.042 -23.529 1.00 82.31 99 ASP A C 1
ATOM 773 O O . ASP A 1 99 ? 23.670 2.627 -24.663 1.00 82.31 99 ASP A O 1
ATOM 777 N N . TYR A 1 100 ? 23.091 3.860 -22.865 1.00 79.50 100 TYR A N 1
ATOM 778 C CA . TYR A 1 100 ? 21.866 4.447 -23.409 1.00 79.50 100 TYR A CA 1
ATOM 779 C C . TYR A 1 100 ? 22.047 5.898 -23.871 1.00 79.50 100 TYR A C 1
ATOM 781 O O . TYR A 1 100 ? 21.118 6.461 -24.451 1.00 79.50 100 TYR A O 1
ATOM 789 N N . GLU A 1 101 ? 23.217 6.508 -23.651 1.00 82.31 101 GLU A N 1
ATOM 790 C CA . GLU A 1 101 ? 23.539 7.816 -24.219 1.00 82.31 101 GLU A CA 1
ATOM 791 C C . GLU A 1 101 ? 23.589 7.698 -25.751 1.00 82.31 101 GLU A C 1
ATOM 793 O O . GLU A 1 101 ? 24.511 7.132 -26.342 1.00 82.31 101 GLU A O 1
ATOM 798 N N . GLU A 1 102 ? 22.557 8.221 -26.414 1.00 76.00 102 GLU A N 1
ATOM 799 C CA . GLU A 1 102 ? 22.508 8.283 -27.868 1.00 76.00 102 GLU A CA 1
ATOM 800 C C . GLU A 1 102 ? 23.520 9.322 -28.371 1.00 76.00 102 GLU A C 1
ATOM 802 O O . GLU A 1 102 ? 23.343 10.529 -28.203 1.00 76.00 102 GLU A O 1
ATOM 807 N N . ASP A 1 103 ? 24.589 8.859 -29.026 1.00 82.06 103 ASP A N 1
ATOM 808 C CA . ASP A 1 103 ? 25.475 9.738 -29.793 1.00 82.06 103 ASP A CA 1
ATOM 809 C C . ASP A 1 103 ? 24.741 10.202 -31.057 1.00 82.06 103 ASP A C 1
ATOM 811 O O . ASP A 1 103 ? 24.784 9.566 -32.114 1.00 82.06 103 ASP A O 1
ATOM 815 N N . GLU A 1 104 ? 24.020 11.312 -30.927 1.00 80.75 104 GLU A N 1
ATOM 816 C CA . GLU A 1 104 ? 23.204 11.891 -31.991 1.00 80.75 104 GLU A CA 1
ATOM 817 C C . GLU A 1 104 ? 24.023 12.171 -33.264 1.00 80.75 104 GLU A C 1
ATOM 819 O O . GLU A 1 104 ? 23.533 11.963 -34.374 1.00 80.75 104 GLU A O 1
ATOM 824 N N . ALA A 1 105 ? 25.315 12.501 -33.136 1.00 82.25 105 ALA A N 1
ATOM 825 C CA . ALA A 1 105 ? 26.200 12.687 -34.284 1.00 82.25 105 ALA A CA 1
ATOM 826 C C . ALA A 1 105 ? 26.535 11.360 -34.989 1.00 82.25 105 ALA A C 1
ATOM 828 O O . ALA A 1 105 ? 26.634 11.313 -36.221 1.00 82.25 105 ALA A O 1
ATOM 829 N N . ALA A 1 106 ? 26.691 10.266 -34.235 1.00 83.94 106 ALA A N 1
ATOM 830 C CA . ALA A 1 106 ? 26.866 8.933 -34.809 1.00 83.94 106 ALA A CA 1
ATOM 831 C C . ALA A 1 106 ? 25.599 8.463 -35.542 1.00 83.94 106 ALA A C 1
ATOM 833 O O . ALA A 1 106 ? 25.696 7.925 -36.651 1.00 83.94 106 ALA A O 1
ATOM 834 N N . TRP A 1 107 ? 24.415 8.713 -34.977 1.00 84.94 107 TRP A N 1
ATOM 835 C CA . TRP A 1 107 ? 23.136 8.407 -35.623 1.00 84.94 107 TRP A CA 1
ATOM 836 C C . TRP A 1 107 ? 22.916 9.239 -36.890 1.00 84.94 107 TRP A C 1
ATOM 838 O O . TRP A 1 107 ? 22.583 8.676 -37.936 1.00 84.94 107 TRP A O 1
ATOM 848 N N . GLU A 1 108 ? 23.182 10.546 -36.849 1.00 89.12 108 GLU A N 1
ATOM 849 C CA . GLU A 1 108 ? 23.114 11.427 -38.020 1.00 89.12 108 GLU A CA 1
ATOM 850 C C . GLU A 1 108 ? 24.054 10.967 -39.140 1.00 89.12 108 GLU A C 1
ATOM 852 O O . GLU A 1 108 ? 23.667 10.951 -40.310 1.00 89.12 108 GLU A O 1
ATOM 857 N N . ALA A 1 109 ? 25.276 10.536 -38.813 1.00 89.38 109 ALA A N 1
ATOM 858 C CA . ALA A 1 109 ? 26.216 10.019 -39.805 1.00 89.38 109 ALA A CA 1
ATOM 859 C C . ALA A 1 109 ? 25.686 8.755 -40.506 1.00 89.38 109 ALA A C 1
ATOM 861 O O . ALA A 1 109 ? 25.782 8.642 -41.732 1.00 89.38 109 ALA A O 1
ATOM 862 N N . VAL A 1 110 ? 25.083 7.830 -39.752 1.00 91.00 110 VAL A N 1
ATOM 863 C CA . VAL A 1 110 ? 24.462 6.611 -40.298 1.00 91.00 110 VAL A CA 1
ATOM 864 C C . VAL A 1 110 ? 23.250 6.952 -41.167 1.00 91.00 110 VAL A C 1
ATOM 866 O O . VAL A 1 110 ? 23.100 6.399 -42.258 1.00 91.00 110 VAL A O 1
ATOM 869 N N . ILE A 1 111 ? 22.404 7.887 -40.726 1.00 91.50 111 ILE A N 1
ATOM 870 C CA . ILE A 1 111 ? 21.240 8.359 -41.488 1.00 91.50 111 ILE A CA 1
ATOM 871 C C . ILE A 1 111 ? 21.689 8.980 -42.813 1.00 91.50 111 ILE A C 1
ATOM 873 O O . ILE A 1 111 ? 21.182 8.595 -43.867 1.00 91.50 111 ILE A O 1
ATOM 877 N N . ASN A 1 112 ? 22.680 9.872 -42.783 1.00 93.44 112 ASN A 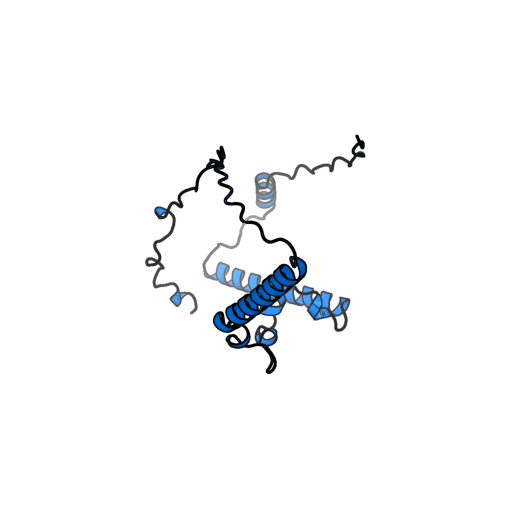N 1
ATOM 878 C CA . ASN A 1 112 ? 23.211 10.526 -43.977 1.00 93.44 112 ASN A CA 1
ATOM 879 C C . ASN A 1 112 ? 23.815 9.513 -44.958 1.00 93.44 112 ASN A C 1
ATOM 881 O O . ASN A 1 112 ? 23.536 9.564 -46.155 1.00 93.44 112 ASN A O 1
ATOM 885 N N . GLN A 1 113 ? 24.580 8.537 -44.462 1.00 92.50 113 GLN A N 1
ATOM 886 C CA . GLN A 1 113 ? 25.147 7.479 -45.299 1.00 92.50 113 GLN A CA 1
ATOM 887 C C . GLN A 1 113 ? 24.059 6.607 -45.952 1.00 92.50 113 GLN A C 1
ATOM 889 O O . GLN A 1 113 ? 24.149 6.257 -47.136 1.00 92.50 113 GLN A O 1
ATOM 894 N N . ASN A 1 114 ? 23.013 6.263 -45.200 1.00 93.06 114 ASN A N 1
ATOM 895 C CA . ASN A 1 114 ? 21.865 5.527 -45.724 1.00 93.06 114 ASN A CA 1
ATOM 896 C C . ASN A 1 114 ? 21.098 6.357 -46.766 1.00 93.06 114 ASN A C 1
ATOM 898 O O . ASN A 1 114 ? 20.712 5.830 -47.808 1.00 93.06 114 ASN A O 1
ATOM 902 N N . GLN A 1 115 ? 20.943 7.663 -46.546 1.00 93.38 115 GLN A N 1
ATOM 903 C CA . GLN A 1 115 ? 20.298 8.555 -47.507 1.00 93.38 115 GLN A CA 1
ATOM 904 C C . GLN A 1 115 ? 21.102 8.657 -48.811 1.00 93.38 115 GLN A C 1
ATOM 906 O O . GLN A 1 115 ? 20.549 8.469 -49.891 1.00 93.38 115 GLN A O 1
ATOM 911 N N . GLU A 1 116 ? 22.421 8.849 -48.732 1.00 91.69 116 GLU A N 1
ATOM 912 C CA . GLU A 1 116 ? 23.287 8.910 -49.915 1.00 91.69 116 GLU A CA 1
ATOM 913 C C . GLU A 1 116 ? 23.292 7.605 -50.720 1.00 91.69 116 GLU A C 1
ATOM 915 O O . GLU A 1 116 ? 23.373 7.623 -51.952 1.00 91.69 116 GLU A O 1
ATOM 920 N N . THR A 1 117 ? 23.238 6.457 -50.041 1.00 92.81 117 THR A N 1
ATOM 921 C CA . THR A 1 117 ? 23.173 5.152 -50.713 1.00 92.81 117 THR A CA 1
ATOM 922 C C . THR A 1 117 ? 21.833 4.944 -51.412 1.00 92.81 117 THR A C 1
ATOM 924 O O . THR A 1 117 ? 21.826 4.464 -52.547 1.00 92.81 117 THR A O 1
ATOM 927 N N . ILE A 1 118 ? 20.726 5.370 -50.799 1.00 90.69 118 ILE A N 1
ATOM 928 C CA . ILE A 1 118 ? 19.397 5.374 -51.423 1.00 90.69 118 ILE A CA 1
ATOM 929 C C . ILE A 1 118 ? 19.370 6.314 -52.635 1.00 90.69 118 ILE A C 1
ATOM 931 O O . ILE A 1 118 ? 18.946 5.905 -53.714 1.00 90.69 118 ILE A O 1
ATOM 935 N N . ASP A 1 119 ? 19.873 7.541 -52.503 1.00 90.19 119 ASP A N 1
ATOM 936 C CA . ASP A 1 119 ? 19.887 8.531 -53.586 1.00 90.19 119 ASP A CA 1
ATOM 937 C C . ASP A 1 119 ? 20.749 8.076 -54.765 1.00 90.19 119 ASP A C 1
ATOM 939 O O . ASP A 1 119 ? 20.383 8.261 -55.930 1.00 90.19 119 ASP A O 1
ATOM 943 N N . ARG A 1 120 ? 21.886 7.433 -54.479 1.00 89.62 120 ARG A N 1
ATOM 944 C CA . ARG A 1 120 ? 22.743 6.822 -55.500 1.00 89.62 120 ARG A CA 1
ATOM 945 C C . ARG A 1 120 ? 22.025 5.688 -56.221 1.00 89.62 120 ARG A C 1
ATOM 947 O O . ARG A 1 120 ? 22.005 5.691 -57.448 1.00 89.62 120 ARG A O 1
ATOM 954 N N . ALA A 1 121 ? 21.406 4.771 -55.480 1.00 88.38 121 ALA A N 1
ATOM 955 C CA . ALA A 1 121 ? 20.643 3.669 -56.060 1.00 88.38 121 ALA A CA 1
ATOM 956 C C . ALA A 1 121 ? 19.464 4.176 -56.910 1.00 88.38 121 ALA A C 1
ATOM 958 O O . ALA A 1 121 ? 19.226 3.665 -58.002 1.00 88.38 121 ALA A O 1
ATOM 959 N N . ASN A 1 122 ? 18.771 5.226 -56.462 1.00 87.12 122 ASN A N 1
ATOM 960 C CA . ASN A 1 122 ? 17.690 5.866 -57.210 1.00 87.12 122 ASN A CA 1
ATOM 961 C C . ASN A 1 122 ? 18.195 6.539 -58.494 1.00 87.12 122 ASN A C 1
ATOM 963 O O . ASN A 1 122 ? 17.574 6.385 -59.542 1.00 87.12 122 ASN A O 1
ATOM 967 N N . ARG A 1 123 ? 19.334 7.244 -58.446 1.00 86.12 123 ARG A N 1
ATOM 968 C CA . ARG A 1 123 ? 19.942 7.879 -59.627 1.00 86.12 123 ARG A CA 1
ATOM 969 C C . ARG A 1 123 ? 20.435 6.851 -60.644 1.00 86.12 123 ARG A C 1
ATOM 971 O O . ARG A 1 123 ? 20.274 7.055 -61.842 1.00 86.12 123 ARG A O 1
ATOM 978 N N . GLU A 1 124 ? 21.010 5.746 -60.178 1.00 82.12 124 GLU A N 1
ATOM 979 C CA . GLU A 1 124 ? 21.424 4.627 -61.031 1.00 82.12 124 GLU A CA 1
ATOM 980 C C . GLU A 1 124 ? 20.214 3.911 -61.651 1.00 82.12 124 GLU A C 1
ATOM 982 O O . GLU A 1 124 ? 20.252 3.548 -62.826 1.00 82.12 124 GLU A O 1
ATOM 987 N N . ALA A 1 125 ? 19.111 3.777 -60.909 1.00 76.25 125 ALA A N 1
ATOM 988 C CA . ALA A 1 125 ? 17.849 3.258 -61.433 1.00 76.25 125 ALA A CA 1
ATOM 989 C C . ALA A 1 125 ? 17.166 4.218 -62.430 1.00 76.25 125 ALA A C 1
ATOM 991 O O . ALA A 1 125 ? 16.448 3.762 -63.318 1.00 76.25 125 ALA A O 1
ATOM 992 N N . GLN A 1 126 ? 17.406 5.528 -62.315 1.00 66.38 126 GLN A N 1
ATOM 993 C CA . GLN A 1 126 ? 16.885 6.581 -63.200 1.00 66.38 126 GLN A CA 1
ATOM 994 C C . GLN A 1 126 ? 17.780 6.884 -64.417 1.00 66.38 126 GLN A C 1
ATOM 996 O O . GLN A 1 126 ? 17.591 7.902 -65.081 1.00 66.38 126 GLN A O 1
ATOM 1001 N N . GLY A 1 127 ? 18.748 6.026 -64.747 1.00 53.84 127 GLY A N 1
ATOM 1002 C CA . GLY A 1 127 ? 19.621 6.216 -65.906 1.00 53.84 127 GLY A CA 1
ATOM 1003 C C . GLY A 1 127 ? 18.887 6.171 -67.254 1.00 53.84 127 GLY A C 1
ATOM 1004 O O . GLY A 1 127 ? 18.870 5.125 -67.902 1.00 53.84 127 GLY A O 1
ATOM 1005 N N . GLY A 1 128 ? 18.360 7.319 -67.696 1.00 53.75 128 GLY A N 1
ATOM 1006 C CA . GLY A 1 128 ? 18.012 7.604 -69.089 1.00 53.75 128 GLY A CA 1
ATOM 1007 C C . GLY A 1 128 ? 16.754 8.447 -69.312 1.00 53.75 128 GLY A C 1
ATOM 1008 O O . GLY A 1 128 ? 15.798 7.919 -69.864 1.00 53.75 128 GLY A O 1
ATOM 1009 N N . ASP A 1 129 ? 16.764 9.735 -68.958 1.00 43.91 129 ASP A N 1
ATOM 1010 C CA . ASP A 1 129 ? 16.299 10.773 -69.893 1.00 43.91 129 ASP A CA 1
ATOM 1011 C C . ASP A 1 129 ? 16.812 12.155 -69.467 1.00 43.91 129 ASP A C 1
ATOM 1013 O O . ASP A 1 129 ? 16.658 12.586 -68.323 1.00 43.91 129 ASP A O 1
ATOM 1017 N N . GLU A 1 130 ? 17.470 12.826 -70.405 1.00 52.38 130 GLU A N 1
ATOM 1018 C CA . GLU A 1 130 ? 17.791 14.243 -70.336 1.00 52.38 130 GLU A CA 1
ATOM 1019 C C . GLU A 1 130 ? 16.555 15.006 -70.827 1.00 52.38 130 GLU A C 1
ATOM 1021 O O . GLU A 1 130 ? 16.371 15.118 -72.033 1.00 52.38 130 GLU A O 1
ATOM 1026 N N . ASP A 1 131 ? 15.716 15.553 -69.945 1.00 39.66 131 ASP A N 1
ATOM 1027 C CA . ASP A 1 131 ? 14.976 16.764 -70.315 1.00 39.66 131 ASP A CA 1
ATOM 1028 C C . ASP A 1 131 ? 14.525 17.571 -69.100 1.00 39.66 131 ASP A C 1
ATOM 1030 O O . ASP A 1 131 ? 13.997 17.060 -68.111 1.00 39.66 131 ASP A O 1
ATOM 1034 N N . ALA A 1 132 ? 14.754 18.872 -69.204 1.00 56.03 132 ALA A N 1
ATOM 1035 C CA . ALA A 1 132 ? 14.302 19.859 -68.255 1.00 56.03 132 ALA A CA 1
ATOM 1036 C C . ALA A 1 132 ? 12.775 19.976 -68.331 1.00 56.03 132 ALA A C 1
ATOM 1038 O O . ALA A 1 132 ? 12.223 20.331 -69.367 1.00 56.03 132 ALA A O 1
ATOM 1039 N N . SER A 1 133 ? 12.091 19.776 -67.208 1.00 38.56 133 SER A N 1
ATOM 1040 C CA . SER A 1 133 ? 10.713 20.232 -67.047 1.00 38.56 133 SER A CA 1
ATOM 1041 C C . SER A 1 133 ? 10.620 21.068 -65.781 1.00 38.56 133 SER A C 1
ATOM 1043 O O . SER A 1 133 ? 10.309 20.568 -64.702 1.00 38.56 133 SER A O 1
ATOM 1045 N N . ASP A 1 134 ? 10.904 22.357 -65.949 1.00 47.81 134 ASP A N 1
ATOM 1046 C CA . ASP A 1 134 ? 10.386 23.418 -65.092 1.00 47.81 134 ASP A CA 1
ATOM 1047 C C . ASP A 1 134 ? 8.852 23.335 -65.132 1.00 47.81 134 ASP A C 1
ATOM 1049 O O . ASP A 1 134 ? 8.224 23.563 -66.168 1.00 47.81 134 ASP A O 1
ATOM 1053 N N . GLY A 1 135 ? 8.266 22.864 -64.035 1.00 35.25 135 GLY A N 1
ATOM 1054 C CA . GLY A 1 135 ? 6.846 22.574 -63.902 1.00 35.25 135 GLY A CA 1
ATOM 1055 C C . GLY A 1 135 ? 6.336 23.127 -62.584 1.00 35.25 135 GLY A C 1
ATOM 1056 O O . GLY A 1 135 ? 6.252 22.411 -61.590 1.00 35.25 135 GLY A O 1
ATOM 1057 N N . GLU A 1 136 ? 6.023 24.419 -62.599 1.00 45.22 136 GLU A N 1
ATOM 1058 C CA . GLU A 1 136 ? 5.231 25.118 -61.591 1.00 45.22 136 GLU A CA 1
ATOM 1059 C C . GLU A 1 136 ? 3.946 24.325 -61.279 1.00 45.22 136 GLU A C 1
ATOM 1061 O O . GLU A 1 136 ? 3.138 24.049 -62.169 1.00 45.22 136 GLU A O 1
ATOM 1066 N N . ALA A 1 137 ? 3.739 23.972 -60.010 1.00 36.44 137 ALA A N 1
ATOM 1067 C CA . ALA A 1 137 ? 2.460 23.483 -59.506 1.00 36.44 137 ALA A CA 1
ATOM 1068 C C . ALA A 1 137 ? 2.181 24.120 -58.139 1.00 36.44 137 ALA A C 1
ATOM 1070 O O . ALA A 1 137 ? 2.551 23.605 -57.083 1.00 36.44 137 ALA A O 1
ATOM 1071 N N . ASP A 1 138 ? 1.536 25.281 -58.205 1.00 43.97 138 ASP A N 1
ATOM 1072 C CA . ASP A 1 138 ? 0.780 25.904 -57.124 1.00 43.97 138 ASP A CA 1
ATOM 1073 C C . ASP A 1 138 ? -0.301 24.929 -56.612 1.00 43.97 138 ASP A C 1
ATOM 1075 O O . ASP A 1 138 ? -1.063 24.362 -57.397 1.00 43.97 138 ASP A O 1
ATOM 1079 N N . SER A 1 139 ? -0.345 24.686 -55.298 1.00 39.31 139 SER A N 1
ATOM 1080 C CA . SER A 1 139 ? -1.419 23.925 -54.645 1.00 39.31 139 SER A CA 1
ATOM 1081 C C . SER A 1 139 ? -1.504 24.272 -53.155 1.00 39.31 139 SER A C 1
ATOM 1083 O O . SER A 1 139 ? -1.025 23.548 -52.284 1.00 39.31 139 SER A O 1
ATOM 1085 N N . GLU A 1 140 ? -2.142 25.410 -52.903 1.00 38.25 140 GLU A N 1
ATOM 1086 C CA . GLU A 1 140 ? -3.145 25.661 -51.862 1.00 38.25 140 GLU A CA 1
ATOM 1087 C C . GLU A 1 140 ? -2.950 25.079 -50.443 1.00 38.25 140 GLU A C 1
ATOM 1089 O O . GLU A 1 140 ? -3.167 23.902 -50.139 1.00 38.25 140 GLU A O 1
ATOM 1094 N N . LYS A 1 141 ? -2.713 26.026 -49.528 1.00 46.84 141 LYS A N 1
ATOM 1095 C CA . LYS A 1 141 ? -2.988 25.996 -48.087 1.00 46.84 141 LYS A CA 1
ATOM 1096 C C . LYS A 1 141 ? -4.313 25.281 -47.769 1.00 46.84 141 LYS A C 1
ATOM 1098 O O . LYS A 1 141 ? -5.390 25.813 -48.026 1.00 46.84 141 LYS A O 1
ATOM 1103 N N . ARG A 1 142 ? -4.244 24.119 -47.113 1.00 35.00 142 ARG A N 1
ATOM 1104 C CA . ARG A 1 142 ? -5.406 23.490 -46.466 1.00 35.00 142 ARG A CA 1
ATOM 1105 C C . ARG A 1 142 ? -5.473 23.896 -44.997 1.00 35.00 142 ARG A C 1
ATOM 1107 O O . ARG A 1 142 ? -4.689 23.429 -44.177 1.00 35.00 142 ARG A O 1
ATOM 1114 N N . GLU A 1 143 ? -6.427 24.767 -44.678 1.00 43.53 143 GLU A N 1
ATOM 1115 C CA . GLU A 1 143 ? -6.902 24.988 -43.311 1.00 43.53 143 GLU A CA 1
ATOM 1116 C C . GLU A 1 143 ? -7.706 23.765 -42.857 1.00 43.53 143 GLU A C 1
ATOM 1118 O O . GLU A 1 143 ? -8.737 23.429 -43.438 1.00 43.53 143 GLU A O 1
ATOM 1123 N N . ALA A 1 144 ? -7.228 23.090 -41.813 1.00 35.28 144 ALA A N 1
ATOM 1124 C CA . ALA A 1 144 ? -8.009 22.088 -41.108 1.00 35.28 144 ALA A CA 1
ATOM 1125 C C . ALA A 1 144 ? -8.897 22.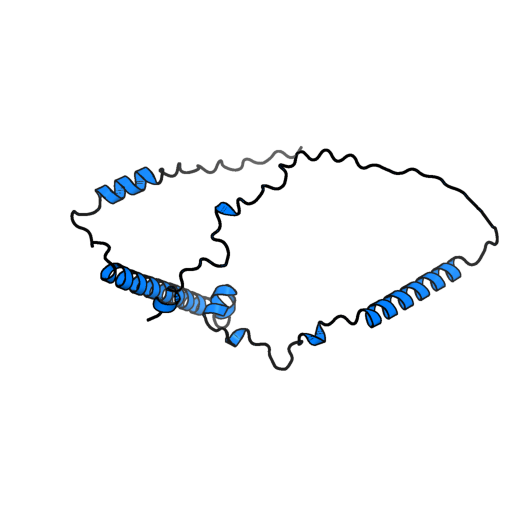795 -40.078 1.00 35.28 144 ALA A C 1
ATOM 1127 O 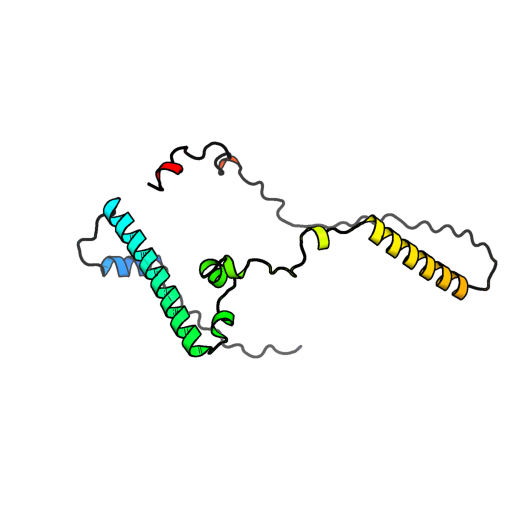O . ALA A 1 144 ? -8.445 23.220 -39.017 1.00 35.28 144 ALA A O 1
ATOM 1128 N N . THR A 1 145 ? -10.178 22.924 -40.410 1.00 41.38 145 THR A N 1
ATOM 1129 C CA . THR A 1 145 ? -11.243 23.243 -39.461 1.00 41.38 145 THR A CA 1
ATOM 1130 C C . THR A 1 145 ? -11.538 21.996 -38.625 1.00 41.38 145 THR A C 1
ATOM 1132 O O . THR A 1 145 ? -12.270 21.110 -39.070 1.00 41.38 145 THR A O 1
ATOM 1135 N N . THR A 1 146 ? -10.986 21.900 -37.420 1.00 33.66 146 THR A N 1
ATOM 1136 C CA . THR A 1 146 ? -11.454 20.941 -36.411 1.00 33.66 146 THR A CA 1
ATOM 1137 C C . THR A 1 146 ? -12.319 21.691 -35.412 1.00 33.66 146 THR A C 1
ATOM 1139 O O . THR A 1 146 ? -11.819 22.380 -34.527 1.00 33.66 146 THR A O 1
ATOM 1142 N N . GLY A 1 147 ? -13.636 21.589 -35.601 1.00 48.97 147 GLY A N 1
ATOM 1143 C CA . GLY A 1 147 ? -14.581 21.803 -34.516 1.00 48.97 147 GLY A CA 1
ATOM 1144 C C . GLY A 1 147 ? -14.356 20.705 -33.486 1.00 48.97 147 GLY A C 1
ATOM 1145 O O . GLY A 1 147 ? -14.668 19.547 -33.750 1.00 48.97 147 GLY A O 1
ATOM 1146 N N . ASP A 1 148 ? -13.762 21.082 -32.362 1.00 35.44 148 ASP A N 1
ATOM 1147 C CA . ASP A 1 148 ? -13.510 20.218 -31.217 1.00 35.44 148 ASP A CA 1
ATOM 1148 C C . ASP A 1 148 ? -14.371 20.740 -30.060 1.00 35.44 148 ASP A C 1
ATOM 1150 O O . ASP A 1 148 ? -14.029 21.710 -29.384 1.00 35.44 148 ASP A O 1
ATOM 1154 N N . ASP A 1 149 ? -15.554 20.141 -29.904 1.00 47.19 149 ASP A N 1
ATOM 1155 C CA . ASP A 1 149 ? -16.358 20.234 -28.683 1.00 47.19 149 ASP A CA 1
ATOM 1156 C C . ASP A 1 149 ? -15.657 19.386 -27.617 1.00 47.19 149 ASP A C 1
ATOM 1158 O O . ASP A 1 149 ? -16.021 18.246 -27.337 1.00 47.19 149 ASP A O 1
ATOM 1162 N N . SER A 1 150 ? -14.567 19.929 -27.089 1.00 49.44 150 SER A N 1
ATOM 1163 C CA . SER A 1 150 ? -13.802 19.336 -26.006 1.00 49.44 150 SER A CA 1
ATOM 1164 C C . SER A 1 150 ? -13.838 20.325 -24.849 1.00 49.44 150 SER A C 1
ATOM 1166 O O . SER A 1 150 ? -13.553 21.513 -25.051 1.00 49.44 150 SER A O 1
ATOM 1168 N N . PRO A 1 151 ? -14.261 19.913 -23.639 1.00 52.66 151 PRO A N 1
ATOM 1169 C CA . PRO A 1 151 ? -14.277 20.818 -22.508 1.00 52.66 151 PRO A CA 1
ATOM 1170 C C . PRO A 1 151 ? -12.828 21.224 -22.264 1.00 52.66 151 PRO A C 1
ATOM 1172 O O . PRO A 1 151 ? -11.997 20.388 -21.912 1.00 52.66 151 PRO A O 1
ATOM 1175 N N . GLY A 1 152 ? -12.539 22.502 -22.524 1.00 61.75 152 GLY A N 1
ATOM 1176 C CA . GLY A 1 152 ? -11.200 23.066 -22.443 1.00 61.75 152 GLY A CA 1
ATOM 1177 C C . GLY A 1 152 ? -10.505 22.763 -21.111 1.00 61.75 152 GLY A C 1
ATOM 1178 O O . GLY A 1 152 ? -11.154 22.350 -20.142 1.00 61.75 152 GLY A O 1
ATOM 1179 N N . PRO A 1 153 ? -9.179 22.970 -21.049 1.00 62.88 153 PRO A N 1
ATOM 1180 C CA . PRO A 1 153 ? -8.369 22.609 -19.894 1.00 62.88 153 PRO A CA 1
ATOM 1181 C C . PRO A 1 153 ? -8.993 23.182 -18.622 1.00 62.88 153 PRO A C 1
ATOM 1183 O O . PRO A 1 153 ? -9.131 24.396 -18.461 1.00 62.88 153 PRO A O 1
ATOM 1186 N N . ARG A 1 154 ? -9.423 22.291 -17.725 1.00 67.25 154 ARG A N 1
ATOM 1187 C CA . ARG A 1 154 ? -9.933 22.688 -16.415 1.00 67.25 154 ARG A CA 1
ATOM 1188 C C . ARG A 1 154 ? -8.759 23.283 -15.648 1.00 67.25 154 ARG A C 1
ATOM 1190 O O . ARG A 1 154 ? -7.826 22.567 -15.304 1.00 67.25 154 ARG A O 1
ATOM 1197 N N . THR A 1 155 ? -8.805 24.588 -15.410 1.00 76.00 155 THR A N 1
ATOM 1198 C CA . THR A 1 155 ? -7.824 25.302 -14.591 1.00 76.00 155 THR A CA 1
ATOM 1199 C C . THR A 1 155 ? -7.792 24.679 -13.200 1.00 76.00 155 THR A C 1
ATOM 1201 O O . THR A 1 155 ? -8.826 24.621 -12.524 1.00 76.00 155 THR A O 1
ATOM 1204 N N . ILE A 1 156 ? -6.621 24.194 -12.791 1.00 77.00 156 ILE A N 1
ATOM 1205 C CA . ILE A 1 156 ? -6.388 23.713 -11.432 1.00 77.00 156 ILE A CA 1
ATOM 1206 C C . ILE A 1 156 ? -6.548 24.916 -10.499 1.00 77.00 156 ILE A C 1
ATOM 1208 O O . ILE A 1 156 ? -6.003 25.989 -10.742 1.00 77.00 156 ILE A O 1
ATOM 1212 N N . LYS A 1 157 ? -7.368 24.753 -9.463 1.00 80.19 157 LYS A N 1
ATOM 1213 C CA . LYS A 1 157 ? -7.564 25.754 -8.417 1.00 80.19 157 LYS A CA 1
ATOM 1214 C C . LYS A 1 157 ? -6.388 25.667 -7.448 1.00 80.19 157 LYS A C 1
ATOM 1216 O O . LYS A 1 157 ? -6.425 24.864 -6.522 1.00 80.19 157 LYS A O 1
ATOM 1221 N N . GLU A 1 158 ? -5.327 26.420 -7.731 1.00 73.56 158 GLU A N 1
ATOM 1222 C CA . GLU A 1 158 ? -4.084 26.433 -6.941 1.00 73.56 158 GLU A CA 1
ATOM 1223 C C . GLU A 1 158 ? -4.303 26.858 -5.481 1.00 73.56 158 GLU A C 1
ATOM 1225 O O . GLU A 1 158 ? -3.531 26.475 -4.618 1.00 73.56 158 GLU A O 1
ATOM 1230 N N . ASP A 1 159 ? -5.394 27.563 -5.176 1.00 76.25 159 ASP A N 1
ATOM 1231 C CA . ASP A 1 159 ? -5.810 27.927 -3.816 1.00 76.25 159 ASP A CA 1
ATOM 1232 C C . ASP A 1 159 ? -6.309 26.740 -2.974 1.00 76.25 159 ASP A C 1
ATOM 1234 O O . ASP A 1 159 ? -6.451 26.863 -1.758 1.00 76.25 159 ASP A O 1
ATOM 1238 N N . LEU A 1 160 ? -6.589 25.595 -3.604 1.00 73.81 160 LEU A N 1
ATOM 1239 C CA . LEU A 1 160 ? -6.918 24.348 -2.908 1.00 73.81 160 LEU A CA 1
ATOM 1240 C C . LEU A 1 160 ? -5.680 23.521 -2.547 1.00 73.81 160 LEU A C 1
ATOM 1242 O O . LEU A 1 160 ? -5.802 22.574 -1.771 1.00 73.81 160 LEU A O 1
ATOM 1246 N N . PHE A 1 161 ? -4.516 23.849 -3.109 1.00 73.31 161 PHE A N 1
ATOM 1247 C CA . PHE A 1 161 ? -3.253 23.198 -2.788 1.00 73.31 161 PHE A CA 1
ATOM 1248 C C . PHE A 1 161 ? -2.501 24.092 -1.805 1.00 73.31 161 PHE A C 1
ATOM 1250 O O . PHE A 1 161 ? -2.391 25.298 -2.020 1.00 73.31 161 PHE A O 1
ATOM 1257 N N . LEU A 1 162 ? -2.006 23.515 -0.705 1.00 71.75 162 LEU A N 1
ATOM 1258 C CA . LEU A 1 162 ? -1.050 24.230 0.134 1.00 71.75 162 LEU A CA 1
ATOM 1259 C C . LEU A 1 162 ? 0.144 24.559 -0.765 1.00 71.75 162 LEU A C 1
ATOM 1261 O O . LEU A 1 162 ? 0.677 23.667 -1.426 1.00 71.75 162 LEU A O 1
ATOM 1265 N N . GLN A 1 163 ? 0.498 25.840 -0.849 1.00 66.00 163 GLN A N 1
ATOM 1266 C CA . GLN A 1 163 ? 1.703 26.267 -1.552 1.00 66.00 163 GLN A CA 1
ATOM 1267 C C . GLN A 1 163 ? 2.888 25.521 -0.929 1.00 66.00 163 GLN A C 1
ATOM 1269 O O . GLN A 1 163 ? 2.909 25.354 0.290 1.00 66.00 163 GLN A O 1
ATOM 1274 N N . ASP A 1 164 ? 3.821 25.060 -1.767 1.00 60.75 164 ASP A N 1
ATOM 1275 C CA . ASP A 1 164 ? 4.943 24.139 -1.472 1.00 60.75 164 ASP A CA 1
ATOM 1276 C C . ASP A 1 164 ? 5.811 24.482 -0.232 1.00 60.75 164 ASP A C 1
ATOM 1278 O O . ASP A 1 164 ? 6.677 23.700 0.144 1.00 60.75 164 ASP A O 1
ATOM 1282 N N . ASP A 1 165 ? 5.569 25.611 0.435 1.00 57.84 165 ASP A N 1
ATOM 1283 C CA . ASP A 1 165 ? 6.334 26.134 1.568 1.00 57.84 165 ASP A CA 1
ATOM 1284 C C . ASP A 1 165 ? 5.583 26.124 2.919 1.00 57.84 165 ASP A C 1
ATOM 1286 O O . ASP A 1 165 ? 6.123 26.606 3.913 1.00 57.84 165 ASP A O 1
ATOM 1290 N N . GLU A 1 166 ? 4.353 25.600 3.002 1.00 60.50 166 GLU A N 1
ATOM 1291 C CA . GLU A 1 166 ? 3.583 25.543 4.265 1.00 60.50 166 GLU A CA 1
ATOM 1292 C C . GLU A 1 166 ? 3.333 24.103 4.749 1.00 60.50 166 GLU A C 1
ATOM 1294 O O . GLU A 1 166 ? 2.301 23.781 5.343 1.00 60.50 166 GLU A O 1
ATOM 1299 N N . LEU A 1 167 ? 4.295 23.212 4.490 1.00 62.91 167 LEU A N 1
ATOM 1300 C CA . LEU A 1 167 ? 4.399 21.952 5.221 1.00 62.91 167 LEU A CA 1
ATOM 1301 C C . LEU A 1 167 ? 4.758 22.281 6.680 1.00 62.91 167 LEU A C 1
ATOM 1303 O O . LEU A 1 167 ? 5.766 22.945 6.913 1.00 62.91 167 LEU A O 1
ATOM 1307 N N . PRO A 1 168 ? 3.950 21.860 7.666 1.00 65.50 168 PRO A N 1
ATOM 1308 C CA . PRO A 1 168 ? 4.271 22.068 9.070 1.00 65.50 168 PRO A CA 1
ATOM 1309 C C . PRO A 1 168 ? 5.660 21.497 9.408 1.00 65.50 168 PRO A C 1
ATOM 1311 O O . PRO A 1 168 ? 5.918 20.317 9.175 1.00 65.50 168 PRO A O 1
ATOM 1314 N N . ASP A 1 169 ? 6.540 22.324 9.984 1.00 60.28 169 ASP A N 1
ATOM 1315 C CA . ASP A 1 169 ? 7.899 21.944 10.421 1.00 60.28 169 ASP A CA 1
ATOM 1316 C C . ASP A 1 169 ? 7.912 20.819 11.486 1.00 60.28 169 ASP A C 1
ATOM 1318 O O . ASP A 1 169 ? 8.971 20.351 11.899 1.00 60.28 169 ASP A O 1
ATOM 1322 N N . ASP A 1 170 ? 6.746 20.393 11.980 1.00 60.06 170 ASP A N 1
ATOM 1323 C CA . ASP A 1 170 ? 6.589 19.361 13.004 1.00 60.06 170 ASP A CA 1
ATOM 1324 C C . ASP A 1 170 ? 6.379 17.944 12.442 1.00 60.06 170 ASP A C 1
ATOM 1326 O O . ASP A 1 170 ? 6.214 17.001 13.218 1.00 60.06 170 ASP A O 1
ATOM 1330 N N . LEU A 1 171 ? 6.450 17.752 11.119 1.00 57.25 171 LEU A N 1
ATOM 1331 C CA . LEU A 1 171 ? 6.368 16.414 10.519 1.00 57.25 171 LEU A CA 1
ATOM 1332 C C . LEU A 1 171 ? 7.560 15.513 10.880 1.00 57.25 171 LEU A C 1
ATOM 1334 O O . LEU A 1 171 ? 7.381 14.300 10.982 1.00 57.25 171 LEU A O 1
ATOM 1338 N N . ASP A 1 172 ? 8.731 16.088 11.160 1.00 61.00 172 ASP A N 1
ATOM 1339 C CA . ASP A 1 172 ? 9.915 15.341 11.612 1.00 61.00 172 ASP A CA 1
ATOM 1340 C C . ASP A 1 172 ? 9.789 14.831 13.061 1.00 61.00 172 ASP A C 1
ATOM 1342 O O . ASP A 1 172 ? 10.543 13.956 13.481 1.00 61.00 172 ASP A O 1
ATOM 1346 N N . ALA A 1 173 ? 8.823 15.336 13.838 1.00 63.66 173 ALA A N 1
ATOM 1347 C CA . ALA A 1 173 ? 8.571 14.893 15.212 1.00 63.66 173 ALA A CA 1
ATOM 1348 C C . ALA A 1 173 ? 7.596 13.701 15.303 1.00 63.66 173 ALA A C 1
ATOM 1350 O O . ALA A 1 173 ? 7.255 13.271 16.404 1.00 63.66 173 ALA A O 1
ATOM 1351 N N . LEU A 1 174 ? 7.113 13.180 14.168 1.00 59.12 174 LEU A N 1
ATOM 1352 C CA . LEU A 1 174 ? 6.194 12.033 14.107 1.00 59.12 174 LEU A CA 1
ATOM 1353 C C . LEU A 1 174 ? 6.899 10.673 13.996 1.00 59.12 174 LEU A C 1
ATOM 1355 O O . LEU A 1 174 ? 6.213 9.649 14.041 1.00 59.12 174 LEU A O 1
ATOM 1359 N N . ASP A 1 175 ? 8.226 10.668 13.849 1.00 63.25 175 ASP A N 1
ATOM 1360 C CA . ASP A 1 175 ? 9.055 9.459 13.730 1.00 63.25 175 ASP A CA 1
ATOM 1361 C C . ASP A 1 175 ? 9.843 9.136 15.023 1.00 63.25 175 ASP A C 1
ATOM 1363 O O . ASP A 1 175 ? 10.709 8.259 15.016 1.00 63.25 175 ASP A O 1
ATOM 1367 N N . GLU A 1 176 ? 9.531 9.816 16.140 1.00 49.66 176 GLU A N 1
ATOM 1368 C CA . GLU A 1 176 ? 10.059 9.529 17.491 1.00 49.66 176 GLU A CA 1
ATOM 1369 C C . GLU A 1 176 ? 9.005 8.919 18.434 1.00 49.66 176 GLU A C 1
ATOM 1371 O O . GLU A 1 176 ? 7.848 9.404 18.461 1.00 49.66 176 GLU A O 1
#

Secondary structure (DSSP, 8-state):
--------------PPPHHHHHHHHHHHSPS------HHHHHHHHHHHHHHHHHHHHHHHHHHHHHHGGGGGGSS-HHHHHHH-GGGGSPPTTSPPHHHH---HHHHHHHHHHHHHHHHHHHHHHT-S-----------------------------GGGSPPTT-S-TTGGGG--

pLDDT: mean 74.69, std 17.58, range [33.66, 96.25]

Organism: NCBI:txid943120